Protein AF-A0A249A0Y2-F1 (afdb_monomer)

Nearest PDB structures (foldseek):
  2ycz-assembly1_A  TM=3.030E-01  e=8.183E+00  Meleagris gallopavo

Mean predicted aligned error: 10.88 Å

Structure (mmCIF, N/CA/C/O backbone):
data_AF-A0A249A0Y2-F1
#
_entry.id   AF-A0A249A0Y2-F1
#
loop_
_atom_site.group_PDB
_atom_site.id
_atom_site.type_symbol
_atom_site.label_atom_id
_atom_site.label_alt_id
_atom_site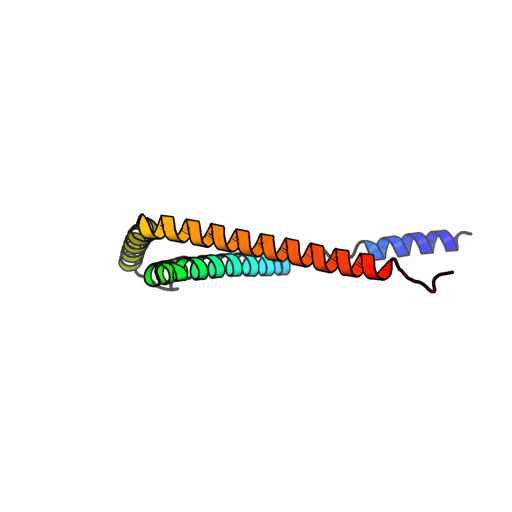.label_comp_id
_atom_site.label_asym_id
_atom_site.label_entity_id
_atom_site.label_seq_id
_atom_site.pdbx_PDB_ins_code
_atom_site.Cartn_x
_atom_site.Cartn_y
_atom_site.Cartn_z
_atom_site.occupancy
_atom_site.B_iso_or_equiv
_atom_site.auth_seq_id
_atom_site.auth_comp_id
_atom_site.auth_asym_id
_atom_site.auth_atom_id
_atom_site.pdbx_PDB_model_num
ATOM 1 N N . MET A 1 1 ? 29.917 51.987 -15.671 1.00 47.72 1 MET A N 1
ATOM 2 C CA . MET A 1 1 ? 30.169 50.863 -14.731 1.00 47.72 1 MET A CA 1
ATOM 3 C C . MET A 1 1 ? 29.208 50.774 -13.530 1.00 47.72 1 MET A C 1
ATOM 5 O O . MET A 1 1 ? 29.254 49.767 -12.838 1.00 47.72 1 MET A O 1
ATOM 9 N N . LYS A 1 2 ? 28.324 51.755 -13.254 1.00 49.03 2 LYS A N 1
ATOM 10 C CA . LYS A 1 2 ? 27.344 51.669 -12.141 1.00 49.03 2 LYS A CA 1
ATOM 11 C C . LYS A 1 2 ? 26.036 50.942 -12.505 1.00 49.03 2 LYS A C 1
ATOM 13 O O . LYS A 1 2 ? 25.442 50.304 -11.648 1.00 49.03 2 LYS A O 1
ATOM 18 N N . THR A 1 3 ? 25.638 50.968 -13.776 1.00 50.59 3 THR A N 1
ATOM 19 C CA . THR A 1 3 ? 24.424 50.306 -14.292 1.00 50.59 3 THR A CA 1
ATOM 20 C C . THR A 1 3 ? 24.552 48.782 -14.377 1.00 50.59 3 THR A C 1
ATOM 22 O O . THR A 1 3 ? 23.568 48.074 -14.197 1.00 50.59 3 THR A O 1
ATOM 25 N N . LEU A 1 4 ? 25.775 48.266 -14.551 1.00 53.31 4 LEU A N 1
ATOM 26 C CA . LEU A 1 4 ? 26.047 46.824 -14.625 1.00 53.31 4 LEU A CA 1
ATOM 27 C C . LEU A 1 4 ? 25.848 46.111 -13.271 1.00 53.31 4 LEU A C 1
ATOM 29 O O . LEU A 1 4 ? 25.438 44.958 -13.232 1.00 53.31 4 LEU A O 1
ATOM 33 N N . LYS A 1 5 ? 26.083 46.810 -12.147 1.00 53.50 5 LYS A N 1
ATOM 34 C CA . LYS A 1 5 ? 25.880 46.254 -10.797 1.00 53.50 5 LYS A CA 1
ATOM 35 C C . LYS A 1 5 ? 24.403 46.152 -10.408 1.00 53.50 5 LYS A C 1
ATOM 37 O O . LYS A 1 5 ? 24.045 45.221 -9.697 1.00 53.50 5 LYS A O 1
ATOM 42 N N . LEU A 1 6 ? 23.548 47.065 -10.884 1.00 54.56 6 LEU A N 1
ATOM 43 C CA . LEU A 1 6 ? 22.110 47.017 -10.589 1.00 54.56 6 LEU A CA 1
ATOM 44 C C . LEU A 1 6 ? 21.403 45.857 -11.311 1.00 54.56 6 LEU A C 1
ATOM 46 O O . LEU A 1 6 ? 20.534 45.219 -10.722 1.00 54.56 6 LEU A O 1
ATOM 50 N N . GLY A 1 7 ? 21.810 45.539 -12.546 1.00 55.28 7 GLY A N 1
ATOM 51 C CA . GLY A 1 7 ? 21.238 44.423 -13.312 1.00 55.28 7 GLY A CA 1
ATOM 52 C C . GLY A 1 7 ? 21.508 43.046 -12.690 1.00 55.28 7 GLY A C 1
ATOM 53 O O . GLY A 1 7 ? 20.617 42.195 -12.654 1.00 55.28 7 GLY A O 1
ATOM 54 N N . CYS A 1 8 ? 22.702 42.841 -12.120 1.00 54.06 8 CYS A N 1
ATOM 55 C CA . CYS A 1 8 ? 23.044 41.589 -11.435 1.00 54.06 8 CYS A CA 1
ATOM 56 C C . CYS A 1 8 ? 22.245 41.370 -10.141 1.00 54.06 8 CYS A C 1
ATOM 58 O O . CYS A 1 8 ? 21.930 40.231 -9.809 1.00 54.06 8 CYS A O 1
ATOM 60 N N . ILE A 1 9 ? 21.881 42.439 -9.424 1.00 59.97 9 ILE A N 1
ATOM 61 C CA . ILE A 1 9 ? 21.113 42.334 -8.172 1.00 59.97 9 ILE A CA 1
ATOM 62 C C . ILE A 1 9 ? 19.639 42.004 -8.462 1.00 59.97 9 ILE A C 1
ATOM 64 O O . ILE A 1 9 ? 19.053 41.170 -7.777 1.00 59.97 9 ILE A O 1
ATOM 68 N N . PHE A 1 10 ? 19.056 42.580 -9.519 1.00 59.44 10 PHE A N 1
ATOM 69 C CA . PHE A 1 10 ? 17.678 42.268 -9.925 1.00 59.44 10 PHE A CA 1
ATOM 70 C C . PHE A 1 10 ? 17.518 40.825 -10.427 1.00 59.44 10 PHE A C 1
ATOM 72 O O . PHE A 1 10 ? 16.512 40.175 -10.146 1.00 59.44 10 PHE A O 1
ATOM 79 N N . SER A 1 11 ? 18.537 40.296 -11.109 1.00 58.12 11 SER A N 1
ATOM 80 C CA . SER A 1 11 ? 18.534 38.920 -11.623 1.00 58.12 11 SER A CA 1
ATOM 81 C C . SER A 1 11 ? 18.607 37.865 -10.507 1.00 58.12 11 SER A C 1
ATOM 83 O O . SER A 1 11 ? 18.055 36.779 -10.658 1.00 58.12 11 SER A O 1
ATOM 85 N N . LEU A 1 12 ? 19.225 38.187 -9.361 1.00 57.75 12 LEU A N 1
ATOM 86 C CA . LEU A 1 12 ? 19.266 37.299 -8.190 1.00 57.75 12 LEU A CA 1
ATOM 87 C C . LEU A 1 12 ? 17.920 37.238 -7.445 1.00 57.75 12 LEU A C 1
ATOM 89 O O . LEU A 1 12 ? 17.547 36.182 -6.941 1.00 57.75 12 LEU A O 1
ATOM 93 N N . ALA A 1 13 ? 17.175 38.347 -7.391 1.00 59.56 13 ALA A N 1
ATOM 94 C CA . ALA A 1 13 ? 15.892 38.420 -6.685 1.00 59.56 13 ALA A CA 1
ATOM 95 C C . ALA A 1 13 ? 14.765 37.641 -7.394 1.00 59.56 13 ALA A C 1
ATOM 97 O O . ALA A 1 13 ? 13.900 37.073 -6.733 1.00 59.56 13 ALA A O 1
ATOM 98 N N . LEU A 1 14 ? 14.804 37.557 -8.728 1.00 58.16 14 LEU A N 1
ATOM 99 C CA . LEU A 1 14 ? 13.844 36.791 -9.538 1.00 58.16 14 LEU A CA 1
ATOM 100 C C . LEU A 1 14 ? 14.049 35.266 -9.470 1.00 58.16 14 LEU A C 1
ATOM 102 O O . LEU A 1 14 ? 13.137 34.518 -9.803 1.00 58.16 14 LEU A O 1
ATOM 106 N N . MET A 1 15 ? 15.215 34.796 -9.017 1.00 56.69 15 MET A N 1
ATOM 107 C CA . MET A 1 15 ? 15.512 33.362 -8.865 1.00 56.69 15 MET A CA 1
ATOM 108 C C . MET A 1 15 ? 15.036 32.792 -7.513 1.00 56.69 15 MET A C 1
ATOM 110 O O . MET A 1 15 ? 14.850 31.582 -7.386 1.00 56.69 15 MET A O 1
ATOM 114 N N . LEU A 1 16 ? 14.792 33.649 -6.511 1.00 55.88 16 LEU A N 1
ATOM 115 C CA . LEU A 1 16 ? 14.376 33.261 -5.152 1.00 55.88 16 LEU A CA 1
ATOM 116 C C . LEU A 1 16 ? 12.865 33.001 -5.007 1.00 55.88 16 LEU A C 1
ATOM 118 O O . LEU A 1 16 ? 12.433 32.494 -3.976 1.00 55.88 16 LEU A O 1
ATOM 122 N N . SER A 1 17 ? 12.058 33.302 -6.029 1.00 55.84 17 SER A N 1
ATOM 123 C CA . SER A 1 17 ? 10.628 32.955 -6.084 1.00 55.84 17 SER A CA 1
ATOM 124 C C . SER A 1 17 ? 10.361 31.572 -6.700 1.00 55.84 17 SER A C 1
ATOM 126 O O . SER A 1 17 ? 9.209 31.212 -6.950 1.00 55.84 17 SER A O 1
ATOM 128 N N . SER A 1 18 ? 11.404 30.765 -6.929 1.00 57.12 18 SER A N 1
ATOM 129 C CA . SER A 1 18 ? 11.253 29.395 -7.412 1.00 57.12 18 SER A CA 1
ATOM 130 C C . SER A 1 18 ? 10.778 28.451 -6.290 1.00 57.12 18 SER A C 1
ATOM 132 O O . SER A 1 18 ? 11.538 27.972 -5.458 1.00 57.12 18 SER A O 1
ATOM 134 N N . CYS A 1 19 ? 9.473 28.163 -6.328 1.00 61.16 19 CYS A N 1
ATOM 135 C CA . CYS A 1 19 ? 8.803 26.979 -5.778 1.00 61.16 19 CYS A CA 1
ATOM 136 C C . CYS A 1 19 ? 8.846 26.765 -4.254 1.00 61.16 19 CYS A C 1
ATOM 138 O O . CYS A 1 19 ? 9.362 25.755 -3.774 1.00 61.16 19 CYS A O 1
ATOM 140 N N . THR A 1 20 ? 8.139 27.601 -3.493 1.00 63.72 20 THR A N 1
ATOM 141 C CA . THR A 1 20 ? 7.479 27.093 -2.282 1.00 63.72 20 THR A CA 1
ATOM 142 C C . THR A 1 20 ? 6.071 26.651 -2.677 1.00 63.72 20 THR A C 1
ATOM 144 O O . THR A 1 20 ? 5.246 27.453 -3.111 1.00 63.72 20 THR A O 1
ATOM 147 N N . LEU A 1 21 ? 5.800 25.343 -2.618 1.00 67.62 21 LEU A N 1
ATOM 148 C CA . LEU A 1 21 ? 4.421 24.859 -2.706 1.00 67.62 21 LEU A CA 1
ATOM 149 C C . LEU A 1 21 ? 3.622 25.527 -1.594 1.00 67.62 21 LEU A C 1
ATOM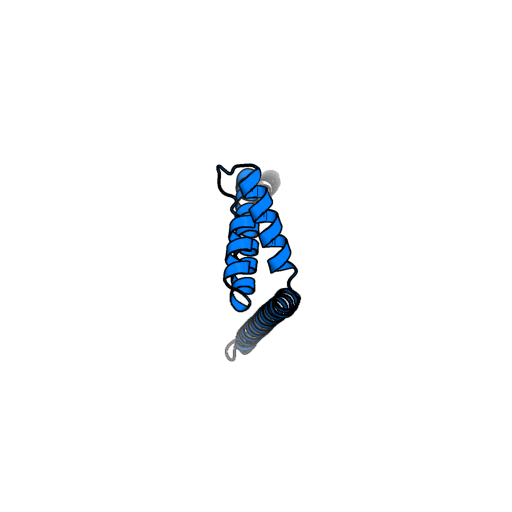 151 O O . LEU A 1 21 ? 4.106 25.624 -0.462 1.00 67.62 21 LEU A O 1
ATOM 155 N N . THR A 1 22 ? 2.402 25.963 -1.898 1.00 81.88 22 THR A N 1
ATOM 156 C CA . THR A 1 22 ? 1.518 26.427 -0.833 1.00 81.88 22 THR A CA 1
ATOM 157 C C . THR A 1 22 ? 1.278 25.264 0.139 1.00 81.88 22 THR A C 1
ATOM 159 O O . THR A 1 22 ? 1.255 24.099 -0.280 1.00 81.88 22 THR A O 1
ATOM 162 N N . PRO A 1 23 ? 1.112 25.533 1.445 1.00 83.06 23 PRO A N 1
ATOM 163 C CA . PRO A 1 23 ? 0.872 24.475 2.427 1.00 83.06 23 PRO A CA 1
ATOM 164 C C . PRO A 1 23 ? -0.345 23.609 2.058 1.00 83.06 23 PRO A C 1
ATOM 166 O O . PRO A 1 23 ? -0.329 22.400 2.278 1.00 83.06 23 PRO A O 1
ATOM 169 N N . GLU A 1 24 ? -1.353 24.205 1.416 1.00 85.62 24 GLU A N 1
ATOM 170 C CA . GLU A 1 24 ? -2.526 23.512 0.876 1.00 85.62 24 GLU A CA 1
ATOM 171 C C . GLU A 1 24 ? -2.161 22.524 -0.248 1.00 85.62 24 GLU A C 1
ATOM 173 O O . GLU A 1 24 ? -2.510 21.347 -0.173 1.00 85.62 24 GLU A O 1
ATOM 178 N N . GLN A 1 25 ? -1.368 22.948 -1.238 1.00 86.75 25 GLN A N 1
ATOM 179 C CA . GLN A 1 25 ? -0.902 22.066 -2.317 1.00 86.75 25 GLN A CA 1
ATOM 180 C C . GLN A 1 25 ? -0.014 20.929 -1.797 1.00 86.75 25 GLN A C 1
ATOM 182 O O . GLN A 1 25 ? -0.032 19.815 -2.327 1.00 86.75 25 GLN A O 1
ATOM 187 N N . GLN A 1 26 ? 0.781 21.185 -0.757 1.00 89.75 26 GLN A N 1
ATOM 188 C CA . GLN A 1 26 ? 1.593 20.146 -0.133 1.00 89.75 26 GLN A CA 1
ATOM 189 C C . GLN A 1 26 ? 0.727 19.129 0.624 1.00 89.75 26 GLN A C 1
ATOM 191 O O . GLN A 1 26 ? 1.001 17.929 0.549 1.00 89.75 26 GLN A O 1
ATOM 196 N N . ALA A 1 27 ? -0.315 19.585 1.324 1.00 90.94 27 ALA A N 1
ATOM 197 C CA . ALA A 1 27 ? -1.267 18.711 2.004 1.00 90.94 27 ALA A CA 1
ATOM 198 C C . ALA A 1 27 ? -2.029 17.825 1.007 1.00 90.94 27 ALA A C 1
ATOM 200 O O . ALA A 1 27 ? -2.120 16.617 1.217 1.00 90.94 27 ALA A O 1
ATOM 201 N N . GLU A 1 28 ? -2.478 18.386 -0.119 1.00 93.38 28 GLU A N 1
ATOM 202 C CA . GLU A 1 28 ? -3.163 17.629 -1.173 1.00 93.38 28 GLU A CA 1
ATOM 203 C C . GLU A 1 28 ? -2.265 16.532 -1.770 1.00 93.38 28 GLU A C 1
ATOM 205 O O . GLU A 1 28 ? -2.691 15.387 -1.934 1.00 93.38 28 GLU A O 1
ATOM 210 N N . ARG A 1 29 ? -0.991 16.840 -2.052 1.00 91.50 29 ARG A N 1
ATOM 211 C CA . ARG A 1 29 ? -0.028 15.843 -2.556 1.00 91.50 29 ARG A CA 1
ATOM 212 C C . ARG A 1 29 ? 0.193 14.709 -1.564 1.00 91.50 29 ARG A C 1
ATOM 214 O O . ARG A 1 29 ? 0.182 13.550 -1.968 1.00 91.50 29 ARG A O 1
ATOM 221 N N . LYS A 1 30 ? 0.363 15.031 -0.280 1.00 94.31 30 LYS A N 1
ATOM 222 C CA . LYS A 1 30 ? 0.518 14.022 0.776 1.00 94.31 30 LYS A CA 1
ATOM 223 C C . LYS A 1 30 ? -0.729 13.150 0.898 1.00 94.31 30 LYS A C 1
ATOM 225 O O . LYS A 1 30 ? -0.600 11.936 0.986 1.00 94.31 30 LYS A O 1
ATOM 230 N N . ALA A 1 31 ? -1.922 13.740 0.832 1.00 94.06 31 ALA A N 1
ATOM 231 C CA . ALA A 1 31 ? -3.172 12.986 0.848 1.00 94.06 31 ALA A CA 1
ATOM 232 C C . ALA A 1 31 ? -3.269 12.014 -0.341 1.00 94.06 31 ALA A C 1
ATOM 234 O O . ALA A 1 31 ? -3.621 10.852 -0.154 1.00 94.06 31 ALA A O 1
ATOM 235 N N . LYS A 1 32 ? -2.878 12.449 -1.548 1.00 95.62 32 LYS A N 1
ATOM 236 C CA . LYS A 1 32 ? -2.811 11.577 -2.734 1.00 95.62 32 LYS A CA 1
ATOM 237 C C . LYS A 1 32 ? -1.792 10.446 -2.579 1.00 95.62 32 LYS A C 1
ATOM 239 O O . LYS A 1 32 ? -2.090 9.323 -2.964 1.00 95.62 32 LYS A O 1
ATOM 244 N N . GLN A 1 33 ? -0.619 10.724 -2.006 1.00 96.06 33 GLN A N 1
ATOM 245 C CA . GLN A 1 33 ? 0.403 9.703 -1.737 1.00 96.06 33 GLN A CA 1
ATOM 246 C C . GLN A 1 33 ? -0.102 8.654 -0.746 1.00 96.06 33 GLN A C 1
ATOM 248 O O . GLN A 1 33 ? -0.076 7.468 -1.057 1.00 96.06 33 GLN A O 1
ATOM 253 N N . ILE A 1 34 ? -0.652 9.093 0.389 1.00 96.56 34 ILE A N 1
ATOM 254 C CA . ILE A 1 34 ? -1.253 8.201 1.389 1.00 96.56 34 ILE A CA 1
ATOM 255 C C . ILE A 1 34 ? -2.351 7.356 0.745 1.00 96.56 34 ILE A C 1
ATOM 257 O O . ILE A 1 34 ? -2.421 6.151 0.975 1.00 96.56 34 ILE A O 1
ATOM 261 N N . ARG A 1 35 ? -3.193 7.964 -0.100 1.00 96.69 35 ARG A N 1
ATOM 262 C CA . ARG A 1 35 ? -4.252 7.225 -0.779 1.00 96.69 35 ARG A CA 1
ATOM 263 C C . ARG A 1 35 ? -3.702 6.153 -1.717 1.00 96.69 35 ARG A C 1
ATOM 265 O O . ARG A 1 35 ? -4.174 5.022 -1.684 1.00 96.69 35 ARG A O 1
ATOM 272 N N . ALA A 1 36 ? -2.690 6.485 -2.512 1.00 97.00 36 ALA A N 1
ATOM 273 C CA . ALA A 1 36 ? -2.045 5.525 -3.399 1.00 97.00 36 ALA A CA 1
ATOM 274 C C . ALA A 1 36 ? -1.412 4.357 -2.618 1.00 97.00 36 ALA A C 1
ATOM 276 O O . ALA A 1 36 ? -1.546 3.204 -3.021 1.00 97.00 36 ALA A O 1
ATOM 277 N N . GLU A 1 37 ? -0.779 4.634 -1.474 1.00 96.81 37 GLU A N 1
ATOM 278 C CA . GLU A 1 37 ? -0.219 3.605 -0.589 1.00 96.81 37 GLU A CA 1
ATOM 279 C C . GLU A 1 37 ? -1.300 2.693 0.009 1.00 96.81 37 GLU A C 1
ATOM 281 O O . GLU A 1 37 ? -1.110 1.478 0.099 1.00 96.81 37 GLU A O 1
ATOM 286 N N . GLN A 1 38 ? -2.443 3.256 0.404 1.00 97.81 38 GLN A N 1
ATOM 287 C CA . GLN A 1 38 ? -3.595 2.497 0.899 1.00 97.81 38 GLN A CA 1
ATOM 288 C C . GLN A 1 38 ? -4.208 1.615 -0.193 1.00 97.81 38 GLN A C 1
ATOM 290 O O . GLN A 1 38 ? -4.477 0.437 0.042 1.00 97.81 38 GLN A O 1
ATOM 295 N N . ASP A 1 39 ? -4.394 2.153 -1.397 1.00 97.94 39 ASP A N 1
ATOM 296 C CA . ASP A 1 39 ? -4.945 1.399 -2.523 1.00 97.94 39 ASP A CA 1
ATOM 297 C C . ASP A 1 39 ? -3.995 0.263 -2.941 1.00 97.94 39 ASP A C 1
ATOM 299 O O . ASP A 1 39 ? -4.455 -0.841 -3.238 1.00 97.94 39 ASP A O 1
ATOM 303 N N . LEU A 1 40 ? -2.676 0.482 -2.887 1.00 98.00 40 LEU A N 1
ATOM 304 C CA . LEU A 1 40 ? -1.678 -0.571 -3.088 1.00 98.00 40 LEU A CA 1
ATOM 305 C C . LEU A 1 40 ? -1.799 -1.673 -2.026 1.00 98.00 40 LEU A C 1
ATOM 307 O O . LEU A 1 40 ? -1.832 -2.852 -2.372 1.00 98.00 40 LEU A O 1
ATOM 311 N N . GLN A 1 41 ? -1.913 -1.308 -0.746 1.00 98.06 41 GLN A N 1
ATOM 312 C CA . GLN A 1 41 ? -2.118 -2.271 0.343 1.00 98.06 41 GLN 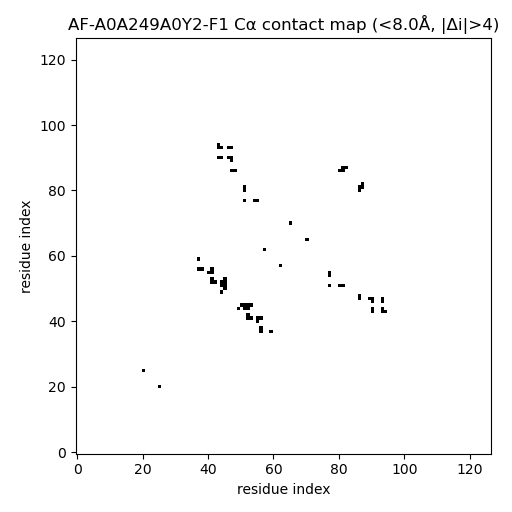A CA 1
ATOM 313 C C . GLN A 1 41 ? -3.345 -3.154 0.102 1.00 98.06 41 GLN A C 1
ATOM 315 O O . GLN A 1 41 ? -3.264 -4.377 0.221 1.00 98.06 41 GLN A O 1
ATOM 320 N N . VAL A 1 42 ? -4.467 -2.548 -0.290 1.00 98.31 42 VAL A N 1
ATOM 321 C CA . VAL A 1 42 ? -5.703 -3.273 -0.613 1.00 98.31 42 VAL A CA 1
ATOM 322 C C . VAL A 1 42 ? -5.511 -4.184 -1.828 1.00 98.31 42 VAL A C 1
ATOM 324 O O . VAL A 1 42 ? -5.936 -5.337 -1.802 1.00 98.31 42 VAL A O 1
ATOM 327 N N . GLN A 1 43 ? -4.849 -3.710 -2.887 1.00 98.19 43 GLN A N 1
ATOM 328 C CA . GLN A 1 43 ? -4.592 -4.513 -4.086 1.00 98.19 43 GLN A CA 1
ATOM 329 C C . GLN A 1 43 ? -3.723 -5.737 -3.792 1.00 98.19 43 GLN A C 1
ATOM 331 O O . GLN A 1 43 ? -4.040 -6.833 -4.254 1.00 98.19 43 GLN A O 1
ATOM 336 N N . LEU A 1 44 ? -2.664 -5.573 -2.996 1.00 98.31 44 LEU A N 1
ATOM 337 C CA . LEU A 1 44 ? -1.806 -6.681 -2.577 1.00 98.31 44 LEU A CA 1
ATOM 338 C C . LEU A 1 44 ? -2.565 -7.662 -1.678 1.00 98.31 44 LEU A C 1
ATOM 340 O O . LEU A 1 44 ? -2.466 -8.871 -1.871 1.00 98.31 44 LEU A O 1
ATOM 344 N N . ALA A 1 45 ? -3.381 -7.165 -0.747 1.00 98.25 45 ALA A N 1
ATOM 345 C CA . ALA A 1 45 ? -4.217 -8.012 0.101 1.00 98.25 45 ALA A CA 1
ATOM 346 C C . ALA A 1 45 ? -5.225 -8.832 -0.720 1.00 98.25 45 ALA A C 1
ATOM 348 O O . ALA A 1 45 ? -5.444 -10.008 -0.430 1.00 98.25 45 ALA A O 1
ATOM 349 N N . LYS A 1 46 ? -5.779 -8.248 -1.791 1.00 98.25 46 LYS A N 1
ATOM 350 C CA . LYS A 1 46 ? -6.761 -8.898 -2.672 1.00 98.25 46 LYS A CA 1
ATOM 351 C C . LYS A 1 46 ? -6.199 -10.115 -3.408 1.00 98.25 46 LYS A C 1
ATOM 353 O O . LYS A 1 46 ? -6.964 -11.010 -3.753 1.00 98.25 46 LYS A O 1
ATOM 358 N N . GLN A 1 47 ? -4.882 -10.176 -3.624 1.00 97.38 47 GLN A N 1
ATOM 359 C CA . GLN A 1 47 ? -4.216 -11.358 -4.188 1.00 97.38 47 GLN A CA 1
ATOM 360 C C . GLN A 1 47 ? -4.256 -12.565 -3.237 1.00 97.38 47 GLN A C 1
ATOM 362 O O . GLN A 1 47 ? -4.113 -13.699 -3.685 1.00 97.38 47 GLN A O 1
ATOM 367 N N . CYS A 1 48 ? -4.449 -12.321 -1.938 1.00 97.50 48 CYS A N 1
ATOM 368 C CA . CYS A 1 48 ? -4.410 -13.330 -0.886 1.00 97.50 48 CYS A CA 1
ATOM 369 C C . CYS A 1 48 ? -5.800 -13.704 -0.371 1.00 97.50 48 CYS A C 1
ATOM 371 O O . CYS A 1 48 ? -6.119 -14.885 -0.264 1.00 97.50 48 CYS A O 1
ATOM 373 N N . ASP A 1 49 ? -6.615 -12.705 -0.028 1.00 97.88 49 ASP A N 1
ATOM 374 C CA . ASP A 1 49 ? -7.964 -12.891 0.503 1.00 97.88 49 ASP A CA 1
ATOM 375 C C . ASP A 1 49 ? -8.801 -11.641 0.188 1.00 97.88 49 ASP A C 1
ATOM 377 O O . ASP A 1 49 ? -8.505 -10.531 0.638 1.00 97.88 49 ASP A O 1
ATOM 381 N N . VAL A 1 50 ? -9.844 -11.822 -0.625 1.00 97.56 50 VAL A N 1
ATOM 382 C CA . VAL A 1 50 ? -10.689 -10.720 -1.111 1.00 97.56 50 VAL A CA 1
ATOM 383 C C . VAL A 1 50 ? -11.475 -10.071 0.028 1.00 97.56 50 VAL A C 1
ATOM 385 O O . VAL A 1 50 ? -11.563 -8.849 0.084 1.00 97.56 50 VAL A O 1
ATOM 388 N N . GLU A 1 51 ? -11.988 -10.866 0.966 1.00 97.31 51 GLU A N 1
ATOM 389 C CA . GLU A 1 51 ? -12.752 -10.365 2.112 1.00 97.31 51 GLU A CA 1
ATOM 390 C C . GLU A 1 51 ? -11.862 -9.511 3.029 1.00 97.31 51 GLU A C 1
ATOM 392 O O . GLU A 1 51 ? -12.254 -8.441 3.485 1.00 97.31 51 GLU A O 1
ATOM 397 N N . THR A 1 52 ? -10.627 -9.948 3.268 1.00 97.75 52 THR A N 1
ATOM 398 C CA . THR A 1 52 ? -9.652 -9.204 4.074 1.00 97.75 52 THR A CA 1
ATOM 399 C C . THR A 1 52 ? -9.257 -7.903 3.383 1.00 97.75 52 THR A C 1
ATOM 401 O O . THR A 1 52 ? -9.139 -6.872 4.044 1.00 97.75 52 THR A O 1
ATOM 404 N N . ALA A 1 53 ? -9.126 -7.912 2.054 1.00 98.12 53 ALA A N 1
ATOM 405 C CA . ALA A 1 53 ? -8.883 -6.702 1.276 1.00 98.12 53 ALA A CA 1
ATOM 406 C C . ALA A 1 53 ? -10.045 -5.698 1.366 1.00 98.12 53 ALA A C 1
ATOM 408 O O . ALA A 1 53 ? -9.806 -4.501 1.517 1.00 98.12 53 ALA A O 1
ATOM 409 N N . GLU A 1 54 ? -11.294 -6.166 1.329 1.00 97.81 54 GLU A N 1
ATOM 410 C CA . GLU A 1 54 ? -12.479 -5.320 1.526 1.00 97.81 54 GLU A CA 1
ATOM 411 C C . GLU A 1 54 ? -12.517 -4.716 2.935 1.00 97.81 54 GLU A C 1
ATOM 413 O O . GLU A 1 54 ? -12.775 -3.522 3.095 1.00 97.81 54 GLU A O 1
ATOM 418 N N . LEU A 1 55 ? -12.176 -5.505 3.957 1.00 97.88 55 LEU A N 1
ATOM 419 C CA . LEU A 1 55 ? -12.068 -5.018 5.333 1.00 97.88 55 LEU A CA 1
ATOM 420 C C . LEU A 1 55 ? -10.942 -3.980 5.486 1.00 97.88 55 LEU A C 1
ATOM 422 O O . LEU A 1 55 ? -11.125 -2.980 6.176 1.00 97.88 55 LEU A O 1
ATOM 426 N N . MET A 1 56 ? -9.800 -4.164 4.817 1.00 97.75 56 MET A N 1
ATOM 427 C CA . MET A 1 56 ? -8.726 -3.160 4.760 1.00 97.75 56 MET A CA 1
ATOM 428 C C . MET A 1 56 ? -9.163 -1.885 4.043 1.00 97.75 56 MET A C 1
ATOM 430 O O . MET A 1 56 ? -8.890 -0.786 4.522 1.00 97.75 56 MET A O 1
ATOM 434 N N . TYR A 1 57 ? -9.898 -2.009 2.938 1.00 97.75 57 TYR A N 1
ATOM 435 C CA . TYR A 1 57 ? -10.471 -0.859 2.251 1.00 97.75 57 TYR A CA 1
ATOM 436 C C . TYR A 1 57 ? -11.417 -0.074 3.166 1.00 97.75 57 TYR A C 1
ATOM 438 O O . TYR A 1 57 ? -11.306 1.149 3.249 1.00 97.75 57 TYR A O 1
ATOM 446 N N . GLN A 1 58 ? -12.300 -0.764 3.893 1.00 96.50 58 GLN A N 1
ATOM 447 C CA . GLN A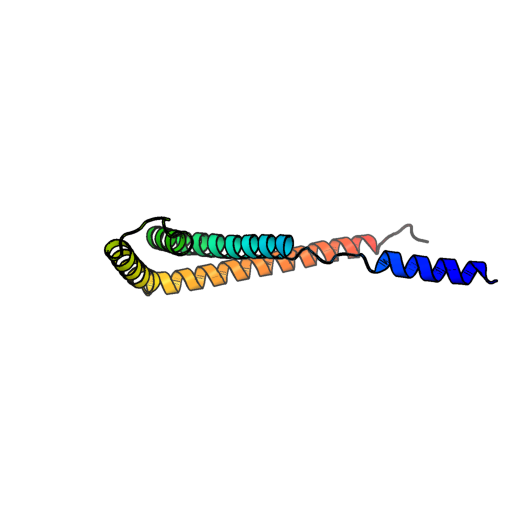 1 58 ? -13.204 -0.148 4.865 1.00 96.50 58 GLN A CA 1
ATOM 448 C C . GLN A 1 58 ? -12.451 0.462 6.057 1.00 96.50 58 GLN A C 1
ATOM 450 O O . GLN A 1 58 ? -12.841 1.517 6.543 1.00 96.50 58 GLN A O 1
ATOM 455 N N . GLN A 1 59 ? -11.337 -0.132 6.498 1.00 96.88 59 GLN A N 1
ATOM 456 C CA . GLN A 1 59 ? -10.483 0.448 7.542 1.00 96.88 59 GLN A CA 1
ATOM 457 C C . GLN A 1 59 ? -9.880 1.794 7.103 1.00 96.88 59 GLN A C 1
ATOM 459 O O . GLN A 1 59 ? -9.751 2.703 7.922 1.00 96.88 59 GLN A O 1
ATOM 464 N N . PHE A 1 60 ? -9.521 1.940 5.823 1.00 96.25 60 PHE A N 1
ATOM 465 C CA . PHE A 1 60 ? -9.049 3.210 5.255 1.00 96.25 60 PHE A CA 1
ATOM 466 C C . PHE A 1 60 ? -10.185 4.179 4.908 1.00 96.25 60 PHE A C 1
ATOM 468 O O . PHE A 1 60 ? -9.963 5.387 4.845 1.00 96.25 60 PHE A O 1
ATOM 475 N N . ASN A 1 61 ? -11.392 3.655 4.690 1.00 94.94 61 ASN A N 1
ATOM 476 C CA .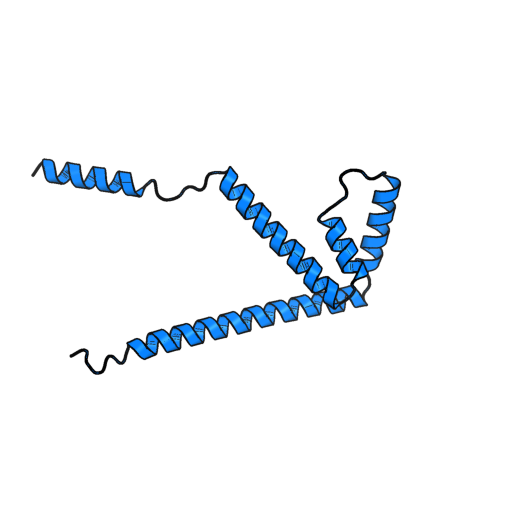 ASN A 1 61 ? -12.589 4.394 4.297 1.00 94.94 61 ASN A CA 1
ATOM 477 C C . ASN A 1 61 ? -13.753 4.060 5.238 1.00 94.94 61 ASN A C 1
ATOM 479 O O . ASN A 1 61 ? -14.723 3.427 4.805 1.00 94.94 61 ASN A O 1
ATOM 483 N N . PRO A 1 62 ? -13.661 4.431 6.527 1.00 92.75 62 PRO A N 1
ATOM 484 C CA . PRO A 1 62 ? -14.731 4.144 7.463 1.00 92.75 62 PRO A CA 1
ATOM 485 C C . PRO A 1 62 ? -16.015 4.867 7.024 1.00 92.75 62 PRO A C 1
ATOM 487 O O . PRO A 1 62 ? -15.950 5.987 6.504 1.00 92.75 62 PRO A O 1
ATOM 490 N N . PRO A 1 63 ? -17.190 4.248 7.208 1.00 91.31 63 PRO A N 1
ATOM 491 C CA . PRO A 1 63 ? -18.461 4.884 6.889 1.00 91.31 63 PRO A CA 1
ATOM 492 C C . PRO A 1 63 ? -18.665 6.149 7.737 1.00 91.31 63 PRO A C 1
ATOM 494 O O . PRO A 1 63 ? -18.279 6.205 8.902 1.00 91.31 63 PRO A O 1
ATOM 497 N N . LEU A 1 64 ? -19.310 7.166 7.153 1.00 88.38 64 LEU A N 1
ATOM 498 C CA . LEU A 1 64 ? -19.549 8.465 7.807 1.00 88.38 64 LEU A CA 1
ATOM 499 C C . LEU A 1 64 ? -20.442 8.359 9.051 1.00 88.38 64 LEU A C 1
ATOM 501 O O . LEU A 1 64 ? -20.389 9.211 9.934 1.00 88.38 64 LEU A O 1
ATOM 505 N N . SER A 1 65 ? -21.268 7.318 9.106 1.00 87.94 65 SER A N 1
ATOM 506 C CA . SER A 1 65 ? -22.135 7.001 10.230 1.00 87.94 65 SER A CA 1
ATOM 507 C C . SER A 1 65 ? -22.075 5.503 10.495 1.00 87.94 65 SER A C 1
ATOM 509 O O . SER A 1 65 ? -22.430 4.709 9.624 1.00 87.94 65 SER A O 1
ATOM 511 N N . GLN A 1 66 ? -21.654 5.131 11.698 1.00 89.56 66 GLN A N 1
ATOM 512 C CA . GLN A 1 66 ? -21.728 3.769 12.214 1.00 89.56 66 GLN A CA 1
ATOM 513 C C . GLN A 1 66 ? -22.079 3.829 13.694 1.00 89.56 66 GLN A C 1
ATOM 515 O O . GLN A 1 66 ? -21.669 4.746 14.409 1.00 89.56 66 GLN A O 1
ATOM 520 N N . THR A 1 67 ? -22.854 2.860 14.155 1.00 94.44 67 THR A N 1
ATOM 521 C CA . THR A 1 67 ? -23.087 2.676 15.584 1.00 94.44 67 THR A CA 1
ATOM 522 C C . THR A 1 67 ? -21.826 2.126 16.252 1.00 94.44 67 THR A C 1
ATOM 524 O O . THR A 1 67 ? -20.999 1.459 15.627 1.00 94.44 67 THR A O 1
ATOM 527 N N . GLU A 1 68 ? -21.689 2.345 17.559 1.00 93.25 68 GLU A N 1
ATOM 528 C CA . GLU A 1 68 ? -20.567 1.796 18.333 1.00 93.25 68 GLU A CA 1
ATOM 529 C C . GLU A 1 68 ? -20.508 0.256 18.250 1.00 93.25 68 GLU A C 1
ATOM 531 O O . GLU A 1 68 ? -19.432 -0.345 18.222 1.00 93.25 68 GLU A O 1
ATOM 536 N N . GLN A 1 69 ? -21.672 -0.397 18.161 1.00 94.19 69 GLN A N 1
ATOM 537 C CA . GLN A 1 69 ? -21.761 -1.849 18.021 1.00 94.19 69 GLN A CA 1
ATOM 538 C C . GLN A 1 69 ? -21.220 -2.331 16.671 1.00 94.19 69 GLN A C 1
ATOM 540 O O . GLN A 1 69 ? -20.460 -3.302 16.636 1.00 94.19 69 GLN A O 1
ATOM 545 N N . GLU A 1 70 ? -21.560 -1.645 15.578 1.00 94.19 70 GLU A N 1
ATOM 546 C CA . GLU A 1 70 ? -21.049 -1.949 14.235 1.00 94.19 70 GLU A CA 1
ATOM 547 C C . GLU A 1 70 ? -19.538 -1.734 14.150 1.00 94.19 70 GLU A C 1
ATOM 549 O O . GLU A 1 70 ? -18.825 -2.594 13.635 1.00 94.19 70 GLU A O 1
ATOM 554 N N . GLU A 1 71 ? -19.027 -0.647 14.733 1.00 94.31 71 GLU A N 1
ATOM 555 C CA . GLU A 1 71 ? -17.589 -0.384 14.785 1.00 94.31 71 GLU A CA 1
ATOM 556 C C . GLU A 1 71 ? -16.839 -1.484 15.544 1.00 94.31 71 GLU A C 1
ATOM 558 O O . GLU A 1 71 ? -15.794 -1.971 15.102 1.00 94.31 71 GLU A O 1
ATOM 563 N N . LYS A 1 72 ? -17.377 -1.913 16.689 1.00 95.62 72 LYS A N 1
ATOM 564 C CA . LYS A 1 72 ? -16.775 -2.975 17.498 1.00 95.62 72 LYS A CA 1
ATOM 565 C C . LYS A 1 72 ? -16.797 -4.320 16.772 1.00 95.62 72 LYS A C 1
ATOM 567 O O . LYS A 1 72 ? -15.803 -5.049 16.813 1.00 95.62 72 LYS A O 1
ATOM 572 N N . ALA A 1 73 ? -17.900 -4.645 16.099 1.00 96.38 73 ALA A N 1
ATOM 573 C CA . ALA A 1 73 ? -18.018 -5.856 15.292 1.00 96.38 73 ALA A CA 1
ATOM 574 C C . ALA A 1 73 ? -17.027 -5.846 14.118 1.00 96.38 73 ALA A C 1
ATOM 576 O O . ALA A 1 73 ? -16.330 -6.838 13.891 1.00 96.38 73 ALA A O 1
ATOM 577 N N . PHE A 1 74 ? -16.902 -4.708 13.431 1.00 96.81 74 PHE A N 1
ATOM 578 C CA . PHE A 1 74 ? -15.936 -4.509 12.357 1.00 96.81 74 PHE A CA 1
ATOM 579 C C . PHE A 1 74 ? -14.497 -4.691 12.849 1.00 96.81 74 PHE A C 1
ATOM 581 O O . PHE A 1 74 ? -13.772 -5.523 12.307 1.00 96.81 74 PHE A O 1
ATOM 588 N N . LYS A 1 75 ? -14.096 -3.998 13.925 1.00 96.25 75 LYS A N 1
ATOM 589 C CA . LYS A 1 75 ? -12.744 -4.102 14.504 1.00 96.25 75 LYS A CA 1
ATOM 590 C C . LYS A 1 75 ? -12.380 -5.537 14.875 1.00 96.25 75 LYS A C 1
ATOM 592 O O . LYS A 1 75 ? -11.253 -5.964 14.630 1.00 96.25 75 LYS A O 1
ATOM 597 N N . LYS A 1 76 ? -13.333 -6.289 15.435 1.00 97.56 76 LYS A N 1
ATOM 598 C CA . LYS A 1 76 ? -13.142 -7.705 15.761 1.00 97.56 76 LYS A CA 1
ATOM 599 C C . LYS A 1 76 ? -12.877 -8.535 14.500 1.00 97.56 76 LYS A C 1
ATOM 601 O O . LYS A 1 76 ? -11.849 -9.202 14.429 1.00 97.56 76 LYS A O 1
ATOM 606 N N . ARG A 1 77 ? -13.756 -8.450 13.495 1.00 97.06 77 ARG A N 1
ATOM 607 C CA . ARG A 1 77 ? -13.621 -9.207 12.236 1.00 97.06 77 ARG A CA 1
ATOM 608 C C . ARG A 1 77 ? -12.342 -8.840 11.480 1.00 97.06 77 ARG A C 1
ATOM 610 O O . ARG A 1 77 ? -11.644 -9.723 10.990 1.00 97.06 77 ARG A O 1
ATOM 617 N N . TYR A 1 78 ? -12.016 -7.549 11.426 1.00 97.81 78 TYR A N 1
ATOM 618 C CA . TYR A 1 78 ? -10.783 -7.042 10.830 1.00 97.81 78 TYR A CA 1
ATOM 619 C C . TYR A 1 78 ? -9.550 -7.663 11.497 1.00 97.81 78 TYR A C 1
ATOM 621 O O . TYR A 1 78 ? -8.694 -8.224 10.815 1.00 97.81 78 TYR A O 1
ATOM 629 N N . ALA A 1 79 ? -9.484 -7.626 12.832 1.00 97.62 79 ALA A N 1
ATOM 630 C CA . ALA A 1 79 ? -8.367 -8.195 13.575 1.00 97.62 79 ALA A CA 1
ATOM 631 C C . ALA A 1 79 ? -8.251 -9.713 13.380 1.00 97.62 79 ALA A C 1
ATOM 633 O O . ALA A 1 79 ? -7.144 -10.214 13.218 1.00 97.62 79 ALA A O 1
ATOM 634 N N . GLU A 1 80 ? -9.360 -10.451 13.368 1.00 97.62 80 GLU A N 1
ATOM 635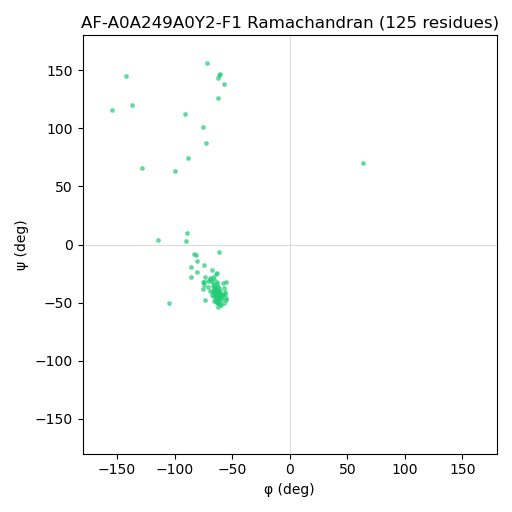 C CA . GLU A 1 80 ? -9.347 -11.903 13.144 1.00 97.62 80 GLU A CA 1
ATOM 636 C C . GLU A 1 80 ? -8.787 -12.265 11.761 1.00 97.62 80 GLU A C 1
ATOM 638 O O . GLU A 1 80 ? -7.940 -13.151 11.647 1.00 97.62 80 GLU A O 1
ATOM 643 N N . LYS A 1 81 ? -9.212 -11.551 10.714 1.00 97.50 81 LYS A N 1
ATOM 644 C CA . LYS A 1 81 ? -8.800 -11.812 9.330 1.00 97.50 81 LYS A CA 1
ATOM 645 C C . LYS A 1 81 ? -7.365 -11.382 9.040 1.00 97.50 81 LYS A C 1
ATOM 647 O O . LYS A 1 81 ? -6.584 -12.172 8.517 1.00 97.50 81 LYS A O 1
ATOM 652 N N . VAL A 1 82 ? -6.981 -10.171 9.443 1.00 96.62 82 VAL A N 1
ATOM 653 C CA . VAL A 1 82 ? -5.621 -9.650 9.217 1.00 96.62 82 VAL A CA 1
ATOM 654 C C . VAL A 1 82 ? -4.573 -10.423 10.021 1.00 96.62 82 VAL A C 1
ATOM 656 O O . VAL A 1 82 ? -3.425 -10.539 9.592 1.00 96.62 82 VAL A O 1
ATOM 659 N N . ASN A 1 83 ? -4.956 -10.997 11.165 1.00 97.12 83 ASN A N 1
ATOM 660 C CA . ASN A 1 83 ? -4.065 -11.837 11.966 1.00 97.12 83 ASN A CA 1
ATOM 661 C C . ASN A 1 83 ? -4.114 -13.324 11.598 1.00 97.12 83 ASN A C 1
ATOM 663 O O . ASN A 1 83 ? -3.422 -14.123 12.231 1.00 97.12 83 ASN A O 1
ATOM 667 N N . ALA A 1 84 ? -4.882 -13.720 10.580 1.00 97.69 84 ALA A N 1
ATOM 668 C CA . ALA A 1 84 ? -4.866 -15.096 10.109 1.00 97.69 84 ALA A CA 1
ATOM 669 C C . ALA A 1 84 ? -3.457 -15.444 9.576 1.00 97.69 84 ALA A C 1
ATOM 671 O O . ALA A 1 84 ? -2.962 -14.754 8.678 1.00 97.69 84 ALA A O 1
ATOM 672 N N . PRO A 1 85 ? -2.801 -16.521 10.059 1.00 97.75 85 PRO A N 1
ATOM 673 C CA . PRO A 1 85 ? -1.416 -16.833 9.685 1.00 97.75 85 PRO A CA 1
ATOM 674 C C .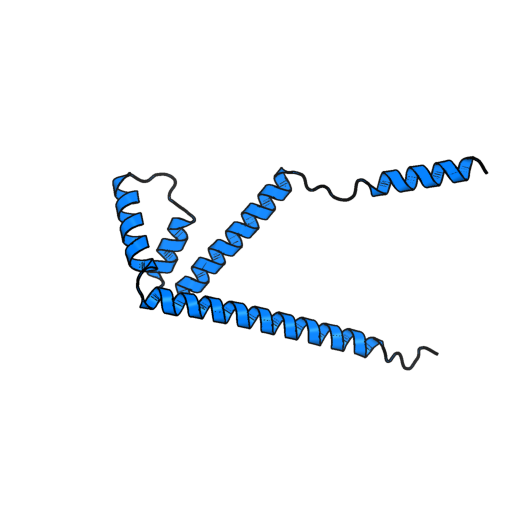 PRO A 1 85 ? -1.205 -16.999 8.176 1.00 97.75 85 PRO A C 1
ATOM 676 O O . PRO A 1 85 ? -0.199 -16.551 7.629 1.00 97.75 85 PRO A O 1
ATOM 679 N N . MET A 1 86 ? -2.184 -17.598 7.492 1.00 96.44 86 MET A N 1
ATOM 680 C CA . MET A 1 86 ? -2.155 -17.766 6.037 1.00 96.44 86 MET A CA 1
ATOM 681 C C . MET A 1 86 ? -2.213 -16.428 5.300 1.00 96.44 86 MET A C 1
ATOM 683 O O . MET A 1 86 ? -1.442 -16.214 4.364 1.00 96.44 86 MET A O 1
ATOM 687 N N . PHE A 1 87 ? -3.078 -15.513 5.748 1.00 98.19 87 PHE A N 1
ATOM 688 C CA . PHE A 1 87 ? -3.153 -14.173 5.179 1.00 98.19 87 PHE A CA 1
ATOM 689 C C . PHE A 1 87 ? -1.843 -13.417 5.405 1.00 98.19 87 PHE A C 1
ATOM 691 O O . PHE A 1 87 ? -1.281 -12.899 4.449 1.00 98.19 87 PHE A O 1
ATOM 698 N N . GLN A 1 88 ? -1.298 -13.418 6.625 1.00 98.19 88 GLN A N 1
ATOM 699 C CA . GLN A 1 88 ? -0.039 -12.727 6.927 1.00 98.19 88 GLN A CA 1
ATOM 700 C C . GLN A 1 88 ? 1.134 -13.243 6.087 1.00 98.19 88 GLN A C 1
ATOM 702 O O . GLN A 1 88 ? 1.921 -12.448 5.568 1.00 98.19 88 GLN A O 1
ATOM 707 N N . ALA A 1 89 ? 1.249 -14.564 5.927 1.00 98.25 89 ALA A N 1
ATOM 708 C CA . ALA A 1 89 ? 2.290 -15.171 5.107 1.00 98.25 89 ALA A CA 1
ATOM 709 C C . ALA A 1 89 ? 2.140 -14.789 3.626 1.00 98.25 89 ALA A C 1
ATOM 711 O O . ALA A 1 89 ? 3.111 -14.349 3.007 1.00 98.25 89 ALA A O 1
ATOM 712 N N . CYS A 1 90 ? 0.927 -14.900 3.076 1.00 98.38 90 CYS A N 1
ATOM 713 C CA . CYS A 1 90 ? 0.658 -14.516 1.694 1.00 98.38 90 CYS A CA 1
ATOM 714 C C . CYS A 1 90 ? 0.888 -13.018 1.470 1.00 98.38 90 CYS A C 1
ATOM 716 O O . CYS A 1 90 ? 1.580 -12.632 0.534 1.00 98.38 90 CYS A O 1
ATOM 718 N N . TYR A 1 91 ? 0.380 -12.168 2.360 1.00 98.31 91 TYR A N 1
ATOM 719 C CA . TYR A 1 91 ? 0.488 -10.720 2.242 1.00 98.31 91 TYR A CA 1
ATOM 720 C C . TYR A 1 91 ? 1.945 -10.254 2.324 1.00 98.31 91 TYR A C 1
ATOM 722 O O . TYR A 1 91 ? 2.378 -9.407 1.543 1.00 98.31 91 TYR A O 1
ATOM 730 N N . LYS A 1 92 ? 2.751 -10.872 3.198 1.00 98.31 92 LYS A N 1
ATOM 731 C CA . LYS A 1 92 ? 4.203 -10.658 3.234 1.00 98.31 92 LYS A CA 1
ATOM 732 C C . LYS A 1 92 ? 4.866 -11.027 1.904 1.00 98.31 92 LYS A C 1
ATOM 734 O O . LYS A 1 92 ? 5.714 -10.276 1.427 1.00 98.31 92 LYS A O 1
ATOM 739 N N . LEU A 1 93 ? 4.492 -12.158 1.308 1.00 98.25 93 LEU A N 1
ATOM 740 C CA . LEU A 1 93 ? 5.025 -12.579 0.013 1.00 98.25 93 LEU A CA 1
ATOM 741 C C . LEU A 1 93 ? 4.590 -11.634 -1.117 1.00 98.25 93 LEU A C 1
ATOM 743 O O . LEU A 1 93 ? 5.419 -11.278 -1.950 1.00 98.25 93 LEU A O 1
ATOM 747 N N . ALA A 1 94 ? 3.334 -11.182 -1.125 1.00 98.31 94 ALA A N 1
ATOM 748 C CA . ALA A 1 94 ? 2.824 -10.210 -2.093 1.00 98.31 94 ALA A CA 1
ATOM 749 C C . ALA A 1 94 ? 3.632 -8.904 -2.044 1.00 98.31 94 ALA A C 1
ATOM 751 O O . ALA A 1 94 ? 4.064 -8.395 -3.078 1.00 98.31 94 ALA A O 1
ATOM 752 N N . TRP A 1 95 ? 3.943 -8.417 -0.840 1.00 98.12 95 TRP A N 1
ATOM 753 C CA . TRP A 1 95 ? 4.830 -7.270 -0.643 1.00 98.12 95 TRP A CA 1
ATOM 754 C C . TRP A 1 95 ? 6.246 -7.492 -1.172 1.00 98.12 95 TRP A C 1
ATOM 756 O O . TRP A 1 95 ? 6.813 -6.615 -1.824 1.00 98.12 95 TRP A O 1
ATOM 766 N N . GLN A 1 96 ? 6.827 -8.661 -0.898 1.00 98.19 96 GLN A N 1
ATOM 767 C CA . GLN A 1 96 ? 8.154 -9.014 -1.405 1.00 98.19 96 GLN A CA 1
ATOM 768 C C . GLN A 1 96 ? 8.169 -9.090 -2.934 1.00 98.19 96 GLN A C 1
ATOM 770 O O . GLN A 1 96 ? 9.109 -8.600 -3.556 1.00 98.19 96 GLN A O 1
ATOM 775 N N . ASN A 1 97 ? 7.119 -9.651 -3.534 1.00 98.06 97 ASN A N 1
ATOM 776 C CA . ASN A 1 97 ? 6.967 -9.731 -4.980 1.00 98.06 97 ASN A CA 1
ATOM 777 C C . ASN A 1 97 ? 6.863 -8.333 -5.601 1.00 98.06 97 ASN A C 1
ATOM 779 O O . ASN A 1 97 ? 7.628 -8.020 -6.507 1.00 98.06 97 ASN A O 1
ATOM 783 N N . TYR A 1 98 ? 6.004 -7.465 -5.056 1.00 97.94 98 TYR A N 1
ATOM 784 C CA . TYR A 1 98 ? 5.882 -6.080 -5.509 1.00 97.94 98 TYR A CA 1
ATOM 785 C C . TYR A 1 98 ? 7.223 -5.340 -5.461 1.00 97.94 98 TYR A C 1
ATOM 787 O O . TYR A 1 98 ? 7.635 -4.734 -6.447 1.00 97.94 98 TYR A O 1
ATOM 795 N N . LYS A 1 99 ? 7.954 -5.446 -4.343 1.00 97.56 99 LYS A N 1
ATOM 796 C CA . LYS A 1 99 ? 9.276 -4.822 -4.215 1.00 97.56 99 LYS A CA 1
ATOM 797 C C . LYS A 1 99 ? 10.255 -5.334 -5.276 1.00 97.56 99 LYS A C 1
ATOM 799 O O . LYS A 1 99 ? 10.962 -4.531 -5.876 1.00 97.56 99 LYS A O 1
ATOM 804 N N . ALA A 1 100 ? 10.275 -6.643 -5.521 1.00 97.62 100 ALA A N 1
ATOM 805 C CA . ALA A 1 100 ? 11.130 -7.235 -6.544 1.00 97.62 100 ALA A CA 1
ATOM 806 C C . ALA A 1 100 ? 10.758 -6.756 -7.959 1.00 97.62 100 ALA A C 1
ATOM 808 O O . ALA A 1 100 ? 11.645 -6.498 -8.765 1.00 97.62 100 ALA A O 1
ATOM 809 N N . GLN A 1 101 ? 9.466 -6.592 -8.262 1.00 96.75 101 GLN A N 1
ATOM 810 C CA . GLN A 1 101 ? 9.021 -6.046 -9.549 1.00 96.75 101 GLN A CA 1
ATOM 811 C C . GLN A 1 101 ? 9.493 -4.605 -9.752 1.00 96.75 101 GLN A C 1
ATOM 813 O O . GLN A 1 101 ? 10.027 -4.293 -10.814 1.00 96.75 101 GLN A O 1
ATOM 818 N N . VAL A 1 102 ? 9.356 -3.758 -8.729 1.00 96.44 102 VAL A N 1
ATOM 819 C CA . VAL A 1 102 ? 9.834 -2.367 -8.771 1.00 96.44 102 VAL A CA 1
ATOM 820 C C . VAL A 1 102 ? 11.350 -2.314 -8.977 1.00 96.44 102 VAL A C 1
ATOM 822 O O . VAL A 1 102 ? 11.830 -1.541 -9.800 1.00 96.44 102 VAL A O 1
ATOM 825 N N . GLU A 1 103 ? 12.109 -3.166 -8.285 1.00 96.50 103 GLU A N 1
ATOM 826 C CA . GLU A 1 103 ? 13.566 -3.244 -8.443 1.00 96.50 103 GLU A CA 1
ATOM 827 C C . GLU A 1 103 ? 13.969 -3.677 -9.862 1.00 96.50 103 GLU A C 1
ATOM 829 O O . GLU A 1 103 ? 14.858 -3.080 -10.471 1.00 96.50 103 GLU A O 1
ATOM 834 N N . LEU A 1 104 ? 13.282 -4.669 -10.437 1.00 96.62 104 LEU A N 1
ATOM 835 C CA . LEU A 1 104 ? 13.510 -5.093 -11.821 1.00 96.62 104 LEU A CA 1
ATOM 836 C C . LEU A 1 104 ? 13.166 -3.991 -12.831 1.00 96.62 104 LEU A C 1
ATOM 838 O O . LEU A 1 104 ? 13.887 -3.816 -13.816 1.00 96.62 104 LEU A O 1
ATOM 842 N N . GLU A 1 105 ? 12.085 -3.246 -12.598 1.00 95.44 105 GLU A N 1
ATOM 843 C CA . GLU A 1 105 ? 11.697 -2.112 -13.435 1.00 95.44 105 GLU A CA 1
ATOM 844 C C . GLU A 1 105 ? 12.734 -0.987 -13.367 1.00 95.44 105 GLU A C 1
ATOM 846 O O . GLU A 1 105 ? 13.123 -0.456 -14.407 1.00 95.44 105 GLU A O 1
ATOM 851 N N . GLU A 1 106 ? 13.252 -0.678 -12.177 1.00 94.00 106 GLU A N 1
ATOM 852 C CA . GLU A 1 106 ? 14.315 0.310 -11.991 1.00 94.00 106 GLU A CA 1
ATOM 853 C C . GLU A 1 106 ? 15.617 -0.116 -12.686 1.00 94.00 106 GLU A C 1
ATOM 855 O O . GLU A 1 106 ? 16.243 0.691 -13.381 1.00 94.00 106 GLU A O 1
ATOM 860 N N . ILE A 1 107 ? 16.019 -1.385 -12.558 1.00 92.94 107 ILE A N 1
ATOM 861 C CA . ILE A 1 107 ? 17.185 -1.936 -13.266 1.00 92.94 107 ILE A CA 1
ATOM 862 C C . ILE A 1 107 ? 17.001 -1.790 -14.776 1.00 92.94 107 ILE A C 1
ATOM 864 O O . ILE A 1 107 ? 17.914 -1.324 -15.461 1.00 92.94 107 ILE A O 1
ATOM 868 N N . ARG A 1 108 ? 15.822 -2.146 -15.295 1.00 91.19 108 ARG A N 1
ATOM 869 C CA . ARG A 1 108 ? 15.502 -2.023 -16.719 1.00 91.19 108 ARG A CA 1
ATOM 870 C C . ARG A 1 108 ? 15.573 -0.571 -17.183 1.00 91.19 108 ARG A C 1
ATOM 872 O O . ARG A 1 108 ? 16.251 -0.287 -18.163 1.00 91.19 108 ARG A O 1
ATOM 879 N N . TRP A 1 109 ? 14.954 0.350 -16.449 1.00 89.31 109 TRP A N 1
ATOM 880 C CA . TRP A 1 109 ? 15.004 1.783 -16.742 1.00 89.31 109 TRP A CA 1
ATOM 881 C C . TRP A 1 109 ? 16.434 2.327 -16.752 1.00 89.31 109 TRP A C 1
ATOM 883 O O . TRP A 1 109 ? 16.811 3.098 -17.636 1.00 89.31 109 TRP A O 1
ATOM 893 N N . ASN A 1 110 ? 17.250 1.922 -15.778 1.00 87.56 110 ASN A N 1
ATOM 894 C CA . ASN A 1 110 ? 18.650 2.320 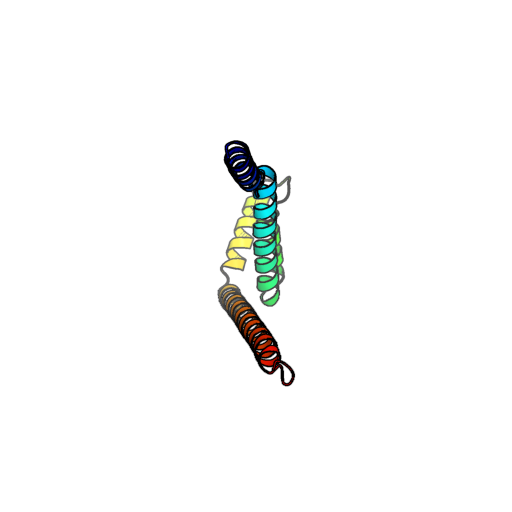-15.695 1.00 87.56 110 ASN A CA 1
ATOM 895 C C . ASN A 1 110 ? 19.478 1.754 -16.858 1.00 87.56 110 ASN A C 1
ATOM 897 O O . ASN A 1 110 ? 20.315 2.481 -17.395 1.00 87.56 110 ASN A O 1
ATOM 901 N N . TYR A 1 111 ? 19.234 0.502 -17.258 1.00 86.50 111 TYR A N 1
ATOM 902 C CA . TYR A 1 111 ? 19.880 -0.126 -18.411 1.00 86.50 111 TYR A CA 1
ATOM 903 C C . TYR A 1 111 ? 19.485 0.555 -19.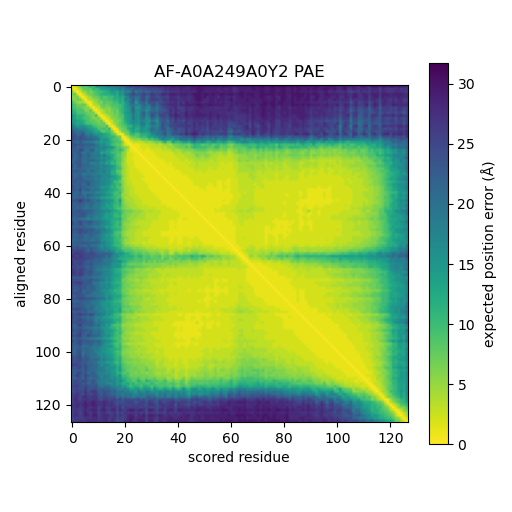724 1.00 86.50 111 TYR A C 1
ATOM 905 O O . TYR A 1 111 ? 20.363 0.935 -20.494 1.00 86.50 111 TYR A O 1
ATOM 913 N N . ASP A 1 112 ? 18.189 0.782 -19.954 1.00 84.62 112 ASP A N 1
ATOM 914 C CA . ASP A 1 112 ? 17.674 1.446 -21.157 1.00 84.62 112 ASP A CA 1
ATOM 915 C C . ASP A 1 112 ? 18.210 2.880 -21.264 1.00 84.62 112 ASP A C 1
ATOM 917 O O . ASP A 1 112 ? 18.647 3.320 -22.332 1.00 84.62 112 ASP A O 1
ATOM 921 N N . ARG A 1 113 ? 18.268 3.601 -20.136 1.00 81.44 113 ARG A N 1
ATOM 922 C CA . ARG A 1 113 ? 18.902 4.919 -20.063 1.00 81.44 113 ARG A CA 1
ATOM 923 C C . ARG A 1 113 ? 20.395 4.835 -20.389 1.00 81.44 113 ARG A C 1
ATOM 925 O O . ARG A 1 113 ? 20.851 5.610 -21.223 1.00 81.44 113 ARG A O 1
ATOM 932 N N . ASP A 1 114 ? 21.169 3.939 -19.772 1.00 78.69 114 ASP A N 1
ATOM 933 C CA . ASP A 1 114 ? 22.611 3.814 -20.064 1.00 78.69 114 ASP A CA 1
ATOM 934 C C . ASP A 1 114 ? 22.865 3.425 -21.526 1.00 78.69 114 ASP A C 1
ATOM 936 O O . ASP A 1 114 ? 23.721 4.017 -22.179 1.00 78.69 114 ASP A O 1
ATOM 940 N N . TYR A 1 115 ? 22.079 2.499 -22.078 1.00 71.31 115 TYR A N 1
ATOM 941 C CA . TYR A 1 115 ? 22.157 2.104 -23.482 1.00 71.31 115 TYR A CA 1
ATOM 942 C C . TYR A 1 115 ? 21.866 3.285 -24.414 1.00 71.31 115 TYR A C 1
ATOM 944 O O . TYR A 1 115 ? 22.626 3.534 -25.353 1.00 71.31 115 TYR A O 1
ATOM 952 N N . MET A 1 116 ? 20.833 4.077 -24.110 1.00 65.62 116 MET A N 1
ATOM 953 C CA . MET A 1 116 ? 20.537 5.309 -24.833 1.00 65.62 116 MET A CA 1
ATOM 954 C C . MET A 1 116 ? 21.709 6.296 -24.729 1.00 65.62 116 MET A C 1
ATOM 956 O O . MET A 1 116 ? 22.229 6.724 -25.751 1.00 65.62 116 MET A O 1
ATOM 960 N N . TYR A 1 117 ? 22.230 6.595 -23.537 1.00 60.66 117 TYR A N 1
ATOM 961 C CA . TYR A 1 117 ? 23.357 7.528 -23.379 1.00 60.66 117 TYR A CA 1
ATOM 962 C C . TYR A 1 117 ? 24.681 7.025 -23.994 1.00 60.66 117 TYR A C 1
ATOM 964 O O . TYR A 1 117 ? 25.478 7.837 -24.472 1.00 60.66 117 TYR A O 1
ATOM 972 N N . ARG A 1 118 ? 24.926 5.708 -24.047 1.00 56.66 118 ARG A N 1
ATOM 973 C CA . ARG A 1 118 ? 26.082 5.113 -24.744 1.00 56.66 118 ARG A CA 1
ATOM 974 C C . ARG A 1 118 ? 25.924 5.115 -26.265 1.00 56.66 118 ARG A C 1
ATOM 976 O O . ARG A 1 118 ? 26.924 5.299 -26.956 1.00 56.66 118 ARG A O 1
ATOM 983 N N . GLY A 1 119 ? 24.704 4.984 -26.788 1.00 55.59 119 GLY A N 1
ATOM 984 C CA . GLY A 1 119 ? 24.409 5.114 -28.221 1.00 55.59 119 GLY A CA 1
ATOM 985 C C . GLY A 1 119 ? 24.713 6.512 -28.775 1.00 55.59 119 GLY A C 1
ATOM 986 O O . GLY A 1 119 ? 25.188 6.639 -29.899 1.00 55.59 119 GLY A O 1
ATOM 987 N N . TRP A 1 120 ? 24.555 7.559 -27.958 1.00 52.56 120 TRP A N 1
ATOM 988 C CA . TRP A 1 120 ? 24.911 8.941 -28.316 1.00 52.56 120 TRP A CA 1
ATOM 989 C C . TRP A 1 120 ? 26.405 9.275 -28.149 1.00 52.56 120 TRP A C 1
ATOM 991 O O . TRP A 1 120 ? 26.846 10.336 -28.589 1.00 52.56 120 TRP A O 1
ATOM 1001 N N . ARG A 1 121 ? 27.215 8.390 -27.546 1.00 50.94 121 ARG A N 1
ATOM 1002 C CA . ARG A 1 121 ? 28.680 8.568 -27.465 1.00 50.94 121 ARG A CA 1
ATOM 1003 C C . ARG A 1 121 ? 29.420 8.162 -28.738 1.00 50.94 121 ARG A C 1
ATOM 1005 O O . ARG A 1 121 ? 30.571 8.553 -28.900 1.00 50.94 121 ARG A O 1
ATOM 1012 N N . TYR A 1 122 ? 28.774 7.438 -29.649 1.00 53.16 122 TYR A N 1
ATOM 1013 C CA . TYR A 1 122 ? 29.303 7.155 -30.983 1.00 53.16 122 TYR A CA 1
ATOM 1014 C C . TYR A 1 122 ? 28.678 8.096 -32.014 1.00 53.16 122 TYR A C 1
ATOM 1016 O O . TYR A 1 122 ? 27.996 7.692 -32.953 1.00 53.16 122 TYR A O 1
ATOM 1024 N N . CYS A 1 123 ? 28.932 9.393 -31.854 1.00 57.31 123 CYS A N 1
ATOM 1025 C CA . CYS A 1 123 ? 28.781 10.314 -32.966 1.00 57.31 123 CYS A CA 1
ATOM 1026 C C . CYS A 1 123 ? 29.943 10.069 -33.941 1.00 57.31 123 CYS A C 1
ATOM 1028 O O . CYS A 1 123 ? 30.987 10.709 -33.855 1.00 57.31 123 CYS A O 1
ATOM 1030 N N . TYR A 1 124 ? 29.771 9.126 -34.871 1.00 56.72 124 TYR A N 1
ATOM 1031 C CA . TYR A 1 124 ? 30.751 8.830 -35.929 1.00 56.72 124 TYR A CA 1
ATOM 1032 C C . TYR A 1 124 ? 31.017 10.022 -36.879 1.00 56.72 124 TYR A C 1
ATOM 1034 O O . TYR A 1 124 ? 31.915 9.944 -37.711 1.00 56.72 124 TYR A O 1
ATOM 1042 N N . TYR A 1 125 ? 30.259 11.118 -36.744 1.00 54.16 125 TYR A N 1
ATOM 1043 C CA . TYR A 1 125 ? 30.395 12.370 -37.499 1.00 54.16 125 TYR A CA 1
ATOM 1044 C C . TYR A 1 125 ? 30.816 13.575 -36.642 1.00 54.16 125 TYR A C 1
ATOM 1046 O O . TYR A 1 125 ? 30.883 14.686 -37.158 1.00 54.16 125 TYR A O 1
ATOM 1054 N N . CYS A 1 126 ? 31.101 13.384 -35.351 1.00 58.28 126 CYS A N 1
ATOM 1055 C CA . CYS A 1 126 ? 31.630 14.445 -34.498 1.00 58.28 126 CYS A CA 1
ATOM 1056 C C . CYS A 1 126 ? 33.159 14.432 -34.606 1.00 58.28 126 CYS A C 1
ATOM 1058 O O . CYS A 1 126 ? 33.848 13.921 -33.724 1.00 58.28 126 CYS A O 1
ATOM 1060 N N . TRP A 1 127 ? 33.648 14.918 -35.747 1.00 47.12 127 TRP A N 1
ATOM 1061 C CA . TRP A 1 127 ? 34.996 15.460 -35.910 1.00 47.12 127 TRP A CA 1
ATOM 1062 C C . TRP A 1 127 ? 34.970 16.954 -35.596 1.00 47.12 127 TRP A C 1
ATOM 1064 O O . TRP A 1 127 ? 34.003 17.619 -36.034 1.00 47.12 127 TRP A O 1
#

Secondary structure (DSSP, 8-state):
--HHHHHHHHHHHTTTTS----HHHHHHHHHHHHHHHHHHHHHHHHTT-HHHHHHHHHHHS--SS--HHHHHHHHHHHHHHHT-HHHHHHHHHHHHHHHHHHHHHHHHHHHHHHHHHHHTT--TT--

Solvent-accessible surface area (backbone atoms only — not comparable to full-atom values): 7276 Å² total; per-residue (Å²): 126,72,69,65,58,55,55,59,55,55,59,55,60,69,61,74,73,71,75,79,73,52,72,65,60,50,50,53,51,50,54,51,50,54,48,52,55,51,53,50,52,27,56,43,29,43,77,63,38,56,69,52,15,52,46,49,47,37,72,79,52,65,70,97,75,73,54,73,65,57,51,52,52,48,54,51,54,44,51,57,47,64,65,30,68,68,48,44,54,42,38,53,49,41,52,53,50,52,53,51,52,54,52,52,51,51,52,48,53,52,49,55,48,49,53,53,59,55,59,66,70,64,53,91,78,75,122

Radius of gyration: 26.16 Å; Cα contacts (8 Å, |Δi|>4): 40; chains: 1; bounding box: 58×69×56 Å

Organism: Mannheimia haemolytica (NCBI:txid75985)

Sequence (127 aa):
MKTLKLGCIFSLALMLSSCTLTPEQQAERKAKQIRAEQDLQVQLAKQCDVETAELMYQQFNPPLSQTEQEEKAFKKRYAEKVNAPMFQACYKLAWQNYKAQVELEEIRWNYDRDYMYRGWRYCYYCW

Foldseek 3Di:
DVVVVVVVVVVVVVVVPPDDDDPVNVVVVVVVVVVVVLVVLLVLLCVQPNVLSVLSVCVVVPDPDDDPVRVVVSVVVNCVVCPDPSSVVSSVVSVVVVVVVVVVVVVVVVVVVVVVVVVVVPPVPPD

pLDDT: mean 84.72, std 17.54, range [47.12, 98.38]